Protein AF-W0DZG9-F1 (afdb_monomer_lite)

Structure (mmCIF, N/CA/C/O backbone):
data_AF-W0DZG9-F1
#
_entry.id   AF-W0DZG9-F1
#
loop_
_atom_site.group_PDB
_atom_site.id
_atom_site.type_symbol
_atom_site.label_atom_id
_atom_site.label_alt_id
_atom_site.label_comp_id
_atom_site.label_asym_id
_atom_site.label_entity_id
_atom_site.label_seq_id
_atom_site.pdbx_PDB_ins_code
_atom_site.Cartn_x
_atom_site.Cartn_y
_atom_site.Cartn_z
_atom_site.occupancy
_atom_site.B_iso_or_eq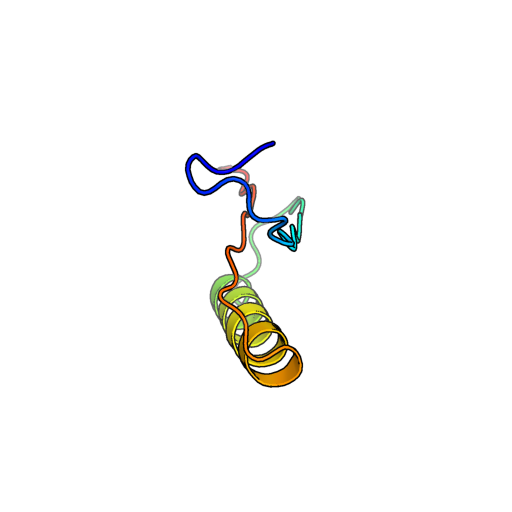uiv
_atom_site.auth_seq_id
_atom_site.auth_comp_id
_atom_site.auth_asym_id
_atom_site.auth_atom_id
_atom_site.pdbx_PDB_model_num
ATOM 1 N N . MET A 1 1 ? 21.340 3.798 -3.321 1.00 51.84 1 MET A N 1
ATOM 2 C CA . MET A 1 1 ? 21.161 2.370 -2.994 1.00 51.84 1 MET A CA 1
ATOM 3 C C . MET A 1 1 ? 21.318 1.621 -4.304 1.00 51.84 1 MET A C 1
ATOM 5 O O . MET A 1 1 ? 20.439 1.720 -5.146 1.00 51.84 1 MET A O 1
ATOM 9 N N . THR A 1 2 ? 22.495 1.050 -4.550 1.00 43.06 2 THR A N 1
ATOM 10 C CA . THR A 1 2 ? 22.807 0.369 -5.815 1.00 43.06 2 THR A CA 1
ATOM 11 C C . THR A 1 2 ? 22.444 -1.094 -5.640 1.00 43.06 2 THR A C 1
ATOM 13 O O . THR A 1 2 ? 22.916 -1.731 -4.699 1.00 43.06 2 THR A O 1
ATOM 16 N N . PHE A 1 3 ? 21.564 -1.603 -6.492 1.00 59.25 3 PHE A N 1
ATOM 17 C CA . PHE A 1 3 ? 21.236 -3.020 -6.512 1.00 59.25 3 PHE A CA 1
ATOM 18 C C . PHE A 1 3 ? 22.450 -3.785 -7.060 1.00 59.25 3 PHE A C 1
ATOM 20 O O . PHE A 1 3 ? 23.235 -3.241 -7.839 1.00 59.25 3 PHE A O 1
ATOM 27 N N . LEU A 1 4 ? 22.655 -5.028 -6.609 1.00 73.38 4 LEU A N 1
ATOM 28 C CA . LEU A 1 4 ? 23.827 -5.850 -6.967 1.00 73.38 4 LEU A CA 1
ATOM 29 C C . LEU A 1 4 ? 23.952 -6.108 -8.484 1.00 73.38 4 LEU A C 1
ATOM 31 O O . LEU A 1 4 ? 24.993 -6.563 -8.945 1.00 73.38 4 LEU A O 1
ATOM 35 N N . ASP A 1 5 ? 22.906 -5.801 -9.250 1.00 79.25 5 ASP A N 1
ATOM 36 C CA . ASP A 1 5 ? 22.822 -5.917 -10.706 1.00 79.25 5 ASP A CA 1
ATOM 37 C C . ASP A 1 5 ? 23.324 -4.669 -11.467 1.00 79.25 5 ASP A C 1
ATOM 39 O O . ASP A 1 5 ? 23.341 -4.670 -12.697 1.00 79.25 5 ASP A O 1
ATOM 43 N N . GLY A 1 6 ? 23.726 -3.600 -10.766 1.00 74.00 6 GLY A N 1
ATOM 44 C CA . GLY A 1 6 ? 24.173 -2.343 -11.377 1.00 74.00 6 GLY A CA 1
ATOM 45 C C . GLY A 1 6 ? 23.055 -1.536 -12.047 1.00 74.00 6 GLY A C 1
ATOM 46 O O . GLY A 1 6 ? 23.333 -0.506 -12.666 1.00 74.00 6 GLY A O 1
ATOM 47 N N . GLN A 1 7 ? 21.794 -1.965 -11.924 1.00 71.69 7 GLN A N 1
ATOM 48 C CA . GLN A 1 7 ? 20.656 -1.271 -12.510 1.00 71.69 7 GLN A CA 1
ATOM 49 C C . GLN A 1 7 ? 20.103 -0.207 -11.560 1.00 71.69 7 GLN A C 1
ATOM 51 O O . GLN A 1 7 ? 20.121 -0.330 -10.333 1.00 71.69 7 GLN A O 1
ATOM 56 N N . SER A 1 8 ? 19.594 0.876 -12.146 1.00 65.88 8 SER A N 1
ATOM 57 C CA . SER A 1 8 ? 18.879 1.910 -11.401 1.00 65.88 8 SER A CA 1
ATOM 58 C C . SER A 1 8 ? 17.428 1.482 -11.215 1.00 65.88 8 SER A C 1
ATOM 60 O O . SER A 1 8 ? 16.656 1.453 -12.173 1.00 65.88 8 SER A O 1
ATOM 62 N N . HIS A 1 9 ? 17.053 1.167 -9.977 1.00 71.25 9 HIS A N 1
ATOM 63 C CA . HIS A 1 9 ? 15.670 0.870 -9.608 1.00 71.25 9 HIS A CA 1
ATOM 64 C C . HIS A 1 9 ? 15.043 2.067 -8.897 1.00 71.25 9 HIS A C 1
ATOM 66 O O . HIS A 1 9 ? 15.697 2.778 -8.133 1.00 71.25 9 HIS A O 1
ATOM 72 N N . TRP A 1 10 ? 13.750 2.265 -9.134 1.00 70.62 10 TRP A N 1
ATOM 73 C CA . TRP A 1 10 ? 12.960 3.306 -8.489 1.00 70.62 10 TRP A CA 1
ATOM 74 C C . TRP A 1 10 ? 12.181 2.693 -7.331 1.00 70.62 10 TRP A C 1
ATOM 76 O O . TRP A 1 10 ? 11.390 1.776 -7.538 1.00 70.62 10 TRP A O 1
ATOM 86 N N . VAL A 1 11 ? 12.389 3.211 -6.121 1.00 70.56 11 VAL A N 1
ATOM 87 C CA . VAL A 1 11 ? 11.607 2.829 -4.940 1.00 70.56 11 VAL A CA 1
ATOM 88 C C . VAL A 1 11 ? 10.617 3.947 -4.654 1.00 70.56 11 VAL A C 1
ATOM 90 O O . VAL A 1 11 ? 11.015 5.075 -4.364 1.00 70.56 11 VAL A O 1
ATOM 93 N N . LEU A 1 12 ? 9.324 3.641 -4.739 1.00 71.75 12 LEU A N 1
ATOM 94 C CA . LEU A 1 12 ? 8.279 4.547 -4.280 1.00 71.75 12 LEU A CA 1
ATOM 95 C C . LEU A 1 12 ? 7.995 4.250 -2.807 1.00 71.75 12 LEU A C 1
ATOM 97 O O . LEU A 1 12 ? 7.539 3.157 -2.480 1.00 71.75 12 LEU A O 1
ATOM 101 N N . ILE A 1 13 ? 8.249 5.223 -1.935 1.00 71.06 13 ILE A N 1
ATOM 102 C CA . ILE A 1 13 ? 7.954 5.116 -0.505 1.00 71.06 13 ILE A CA 1
ATOM 103 C C . ILE A 1 13 ? 6.762 6.020 -0.202 1.00 71.06 13 ILE A C 1
ATOM 105 O O . ILE A 1 13 ? 6.835 7.235 -0.375 1.00 71.06 13 ILE A O 1
ATOM 109 N N . HIS A 1 14 ? 5.665 5.421 0.250 1.00 73.31 14 HIS A N 1
ATOM 110 C CA . HIS A 1 14 ? 4.548 6.143 0.848 1.00 73.31 14 HIS A CA 1
ATOM 111 C C . HIS A 1 14 ? 4.642 5.975 2.364 1.00 73.31 14 HIS A C 1
ATOM 113 O O . HIS A 1 14 ? 4.645 4.840 2.840 1.00 73.31 14 HIS A O 1
ATOM 119 N N . VAL A 1 15 ? 4.767 7.085 3.095 1.00 72.38 15 VAL A N 1
ATOM 120 C CA . VAL A 1 15 ? 4.831 7.107 4.562 1.00 72.38 15 VAL A CA 1
ATOM 121 C C . VAL A 1 15 ? 3.581 7.794 5.081 1.00 72.38 15 VAL A C 1
ATOM 123 O O . VAL A 1 15 ? 3.302 8.934 4.711 1.00 72.38 15 VAL A O 1
ATOM 126 N N . GLU A 1 16 ? 2.864 7.108 5.960 1.00 74.19 16 GLU A N 1
ATOM 127 C CA . GLU A 1 16 ? 1.696 7.637 6.651 1.00 74.19 16 GLU A CA 1
ATOM 128 C C . GLU A 1 16 ? 1.927 7.517 8.162 1.00 74.19 16 GLU A C 1
ATOM 130 O O . GLU A 1 16 ? 2.365 6.472 8.652 1.00 74.19 16 GLU A O 1
ATOM 135 N N . VAL A 1 17 ? 1.685 8.612 8.886 1.00 73.88 17 VAL A N 1
ATOM 136 C CA . VAL A 1 17 ? 1.779 8.675 10.349 1.00 73.88 17 VAL A CA 1
ATOM 137 C C . VAL A 1 17 ? 0.365 8.847 10.880 1.00 73.88 17 VAL A C 1
ATOM 139 O O . VAL A 1 17 ? -0.223 9.917 10.725 1.00 73.88 17 VAL A O 1
ATOM 142 N N . GLN A 1 18 ? -0.182 7.795 11.486 1.00 71.44 18 GLN A N 1
ATOM 143 C CA . GLN A 1 18 ? -1.496 7.854 12.121 1.00 71.44 18 GLN A CA 1
ATOM 144 C C . GLN A 1 18 ? -1.395 8.202 13.606 1.00 71.44 18 GLN A C 1
ATOM 146 O O . GLN A 1 18 ? -0.563 7.659 14.333 1.00 71.44 18 GLN A O 1
ATOM 151 N N . GLY A 1 19 ? -2.269 9.112 14.045 1.00 75.88 19 GLY A N 1
ATOM 152 C CA . GLY A 1 19 ? -2.410 9.500 15.448 1.00 75.88 19 GLY A CA 1
ATOM 153 C C . GLY A 1 19 ? -3.324 8.562 16.236 1.00 75.88 19 GLY A C 1
ATOM 154 O O . GLY A 1 19 ? -2.920 8.074 17.286 1.00 75.88 19 GLY A O 1
ATOM 155 N N . GLU A 1 20 ? -4.517 8.288 15.706 1.00 77.69 20 GLU A N 1
ATOM 156 C CA . GLU A 1 20 ? -5.537 7.444 16.338 1.00 77.69 20 GLU A CA 1
ATOM 157 C C . GLU A 1 20 ? -5.894 6.243 15.451 1.00 77.69 20 GLU A C 1
ATOM 159 O O . GLU A 1 20 ? -5.787 6.349 14.224 1.00 77.69 20 GLU A O 1
ATOM 164 N N . PRO A 1 21 ? -6.340 5.111 16.032 1.00 77.44 21 PRO A N 1
ATOM 165 C CA . PRO A 1 21 ? -6.817 3.971 15.262 1.00 77.44 21 PRO A CA 1
ATOM 166 C C . PRO A 1 21 ? -8.029 4.353 14.405 1.00 77.44 21 PRO A C 1
ATOM 168 O O . PRO A 1 21 ? -9.069 4.760 14.921 1.00 77.44 21 PRO A O 1
ATOM 171 N N . GLU A 1 22 ? -7.918 4.175 13.090 1.00 84.25 22 GLU A N 1
ATOM 172 C CA . GLU A 1 22 ? -9.053 4.303 12.172 1.00 84.25 22 GLU A CA 1
ATOM 173 C C . GLU A 1 22 ? -9.537 2.914 11.744 1.00 84.25 22 GLU A C 1
ATOM 175 O O . GLU A 1 22 ? -8.748 2.071 11.315 1.00 84.25 22 GLU A O 1
ATOM 180 N N . VAL A 1 23 ? -10.849 2.682 11.824 1.00 85.25 23 VAL A N 1
ATOM 181 C CA . VAL A 1 23 ? -11.468 1.369 11.555 1.00 85.25 23 VAL A CA 1
ATOM 182 C C . VAL A 1 23 ? -11.233 0.906 10.111 1.00 85.25 23 VAL A C 1
ATOM 184 O O . VAL A 1 23 ? -10.974 -0.270 9.863 1.00 85.25 23 VAL A O 1
ATOM 187 N N . ASP A 1 24 ? -11.220 1.851 9.169 1.00 88.62 24 ASP A N 1
ATOM 188 C CA . ASP A 1 24 ? -11.086 1.581 7.731 1.00 88.62 24 ASP A CA 1
ATOM 189 C C . ASP A 1 24 ? -9.629 1.646 7.244 1.00 88.62 24 ASP A C 1
ATOM 191 O O . ASP A 1 24 ? -9.350 1.631 6.040 1.00 88.62 24 ASP A O 1
ATOM 195 N N . PHE A 1 25 ? -8.672 1.745 8.171 1.00 84.31 25 PHE A N 1
ATOM 196 C CA . PHE A 1 25 ? -7.274 1.989 7.840 1.00 84.31 25 PHE A CA 1
ATOM 197 C C . PHE A 1 25 ? -6.680 0.896 6.941 1.00 84.31 25 PHE A C 1
ATOM 199 O O . PHE A 1 25 ? -6.111 1.187 5.885 1.00 84.31 25 PHE A O 1
ATOM 206 N N . ALA A 1 26 ? -6.861 -0.373 7.319 1.00 83.75 26 ALA A N 1
ATOM 207 C CA . ALA A 1 26 ? -6.346 -1.504 6.551 1.00 83.75 26 ALA A CA 1
ATOM 208 C C . ALA A 1 26 ? -6.924 -1.540 5.123 1.00 83.75 26 ALA A C 1
ATOM 210 O O . ALA A 1 26 ? -6.198 -1.798 4.159 1.00 83.75 26 ALA A O 1
ATOM 211 N N . GLU A 1 27 ? -8.211 -1.216 4.971 1.00 89.19 27 GLU A N 1
ATOM 212 C CA . GLU A 1 27 ? -8.873 -1.153 3.667 1.00 89.19 27 GLU A CA 1
ATOM 213 C C . GLU A 1 27 ? -8.305 -0.020 2.797 1.00 89.19 27 GLU A C 1
ATOM 215 O O . GLU A 1 27 ? -8.038 -0.208 1.604 1.00 89.19 27 GLU A O 1
ATOM 220 N N . ARG A 1 28 ? -8.062 1.153 3.391 1.00 89.38 28 ARG A N 1
ATOM 221 C CA . ARG A 1 28 ? -7.416 2.289 2.718 1.00 89.38 28 ARG A CA 1
ATOM 222 C C . ARG A 1 28 ? -6.021 1.934 2.216 1.00 89.38 28 ARG A C 1
ATOM 224 O O . ARG A 1 28 ? -5.722 2.167 1.042 1.00 89.38 28 ARG A O 1
ATOM 231 N N . MET A 1 29 ? -5.201 1.312 3.063 1.00 86.81 29 MET A N 1
ATOM 232 C CA . MET A 1 29 ? -3.849 0.895 2.687 1.00 86.81 29 MET A CA 1
ATOM 233 C C . MET A 1 29 ? -3.861 -0.123 1.543 1.00 86.81 29 MET A C 1
ATOM 235 O O . MET A 1 29 ? -3.063 -0.013 0.608 1.00 86.81 29 MET A O 1
ATOM 239 N N . PHE A 1 30 ? -4.809 -1.066 1.556 1.00 87.56 30 PHE A N 1
ATOM 240 C CA . PHE A 1 30 ? -4.994 -2.017 0.461 1.00 87.56 30 PHE A CA 1
ATOM 241 C C . PHE A 1 30 ? -5.367 -1.316 -0.856 1.00 87.56 30 PHE A C 1
ATOM 243 O O . PHE A 1 30 ? -4.756 -1.569 -1.900 1.00 87.56 30 PHE A O 1
ATOM 250 N N . LYS A 1 31 ? -6.318 -0.372 -0.812 1.00 90.75 31 LYS A N 1
ATOM 251 C CA . LYS A 1 31 ? -6.715 0.435 -1.979 1.00 90.75 31 LYS A CA 1
ATOM 252 C C . LYS A 1 31 ? -5.537 1.224 -2.552 1.00 90.75 31 LYS A C 1
ATOM 254 O O . LYS A 1 31 ? -5.388 1.287 -3.775 1.00 90.75 31 LYS A O 1
ATOM 259 N N . TYR A 1 32 ? -4.689 1.809 -1.707 1.00 88.38 32 TYR A N 1
ATOM 260 C CA . TYR A 1 32 ? -3.488 2.515 -2.159 1.00 88.38 32 TYR A CA 1
ATOM 261 C C . TYR A 1 32 ? -2.487 1.578 -2.826 1.00 88.38 32 TYR A C 1
ATOM 263 O O . TYR A 1 32 ? -2.019 1.896 -3.921 1.00 88.38 32 TYR A O 1
ATOM 271 N N . ASN A 1 33 ? -2.227 0.403 -2.241 1.00 86.88 33 ASN A N 1
ATOM 272 C CA . ASN A 1 33 ? -1.306 -0.575 -2.825 1.00 86.88 33 ASN A CA 1
ATOM 273 C C . ASN A 1 33 ? -1.728 -0.934 -4.249 1.00 86.88 33 ASN A C 1
ATOM 275 O O . ASN A 1 33 ? -0.952 -0.788 -5.197 1.00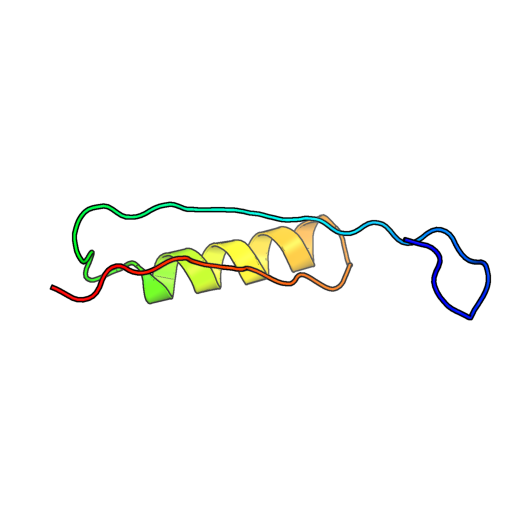 86.88 33 ASN A O 1
ATOM 279 N N . TYR A 1 34 ? -2.999 -1.309 -4.398 1.00 88.69 34 TYR A N 1
ATOM 280 C CA . TYR A 1 34 ? -3.560 -1.717 -5.674 1.00 88.69 34 TYR A CA 1
ATOM 281 C C . TYR A 1 34 ? -3.505 -0.594 -6.718 1.00 88.69 34 TYR A C 1
ATOM 283 O O . TYR A 1 34 ? -3.043 -0.809 -7.839 1.00 88.69 34 TYR A O 1
ATOM 291 N N . ARG A 1 35 ? -3.929 0.627 -6.360 1.00 89.94 35 ARG A N 1
ATOM 292 C CA . ARG A 1 35 ? -3.966 1.761 -7.301 1.00 89.94 35 ARG A CA 1
ATOM 293 C C . ARG A 1 35 ? -2.575 2.163 -7.774 1.00 89.94 35 ARG A C 1
ATOM 295 O O . ARG A 1 35 ? -2.408 2.443 -8.958 1.00 89.94 35 ARG A O 1
ATOM 302 N N . ILE A 1 36 ? -1.589 2.192 -6.880 1.00 87.38 36 ILE A N 1
ATOM 303 C CA . ILE A 1 36 ? -0.213 2.563 -7.226 1.00 87.38 36 ILE A CA 1
ATOM 304 C C . ILE A 1 36 ? 0.408 1.480 -8.109 1.00 87.38 36 ILE A C 1
ATOM 306 O O . ILE A 1 36 ? 0.937 1.797 -9.175 1.00 87.38 36 ILE A O 1
ATOM 310 N N . ARG A 1 37 ? 0.278 0.206 -7.722 1.00 86.75 37 ARG A N 1
ATOM 311 C CA . ARG A 1 37 ? 0.790 -0.915 -8.518 1.00 86.75 37 ARG A CA 1
ATOM 312 C C . ARG A 1 37 ? 0.204 -0.900 -9.926 1.00 86.75 37 ARG A C 1
ATOM 314 O O . ARG A 1 37 ? 0.949 -0.986 -10.898 1.00 86.75 37 ARG A O 1
ATOM 321 N N . ASN A 1 38 ? -1.114 -0.730 -10.038 1.00 89.75 38 ASN A N 1
ATOM 322 C CA . ASN A 1 38 ? -1.800 -0.690 -11.326 1.00 89.75 38 ASN A CA 1
ATOM 323 C C . ASN A 1 38 ? -1.394 0.529 -12.170 1.00 89.75 38 ASN A C 1
ATOM 325 O O . ASN A 1 38 ? -1.203 0.408 -13.374 1.00 89.75 38 ASN A O 1
ATOM 329 N N . LYS A 1 39 ? -1.225 1.705 -11.551 1.00 89.88 39 LYS A N 1
ATOM 330 C CA . LYS A 1 39 ? -0.869 2.942 -12.263 1.00 89.88 39 LYS A CA 1
ATOM 331 C C . LYS A 1 39 ? 0.547 2.915 -12.840 1.00 89.88 39 LYS A C 1
ATOM 333 O O . LYS A 1 39 ? 0.763 3.469 -13.912 1.00 89.88 39 LYS A O 1
ATOM 338 N N . TYR A 1 40 ? 1.501 2.324 -12.124 1.00 85.88 40 TYR A N 1
ATOM 339 C CA . TYR A 1 40 ? 2.915 2.370 -12.508 1.00 85.88 40 TYR A CA 1
ATOM 340 C C . TYR A 1 40 ? 3.441 1.057 -13.096 1.00 85.88 40 TYR A C 1
ATOM 342 O O . TYR A 1 40 ? 4.540 1.057 -13.643 1.00 85.88 40 TYR A O 1
ATOM 350 N N . ALA A 1 41 ? 2.680 -0.041 -13.015 1.00 85.69 41 ALA A N 1
ATOM 351 C CA . ALA A 1 41 ? 3.106 -1.378 -13.437 1.00 85.69 41 ALA A CA 1
ATOM 352 C C . ALA A 1 41 ? 4.462 -1.790 -12.824 1.00 85.69 41 ALA A C 1
ATOM 354 O O . ALA A 1 41 ? 5.322 -2.375 -13.484 1.00 85.69 41 ALA A O 1
ATOM 355 N N . LYS A 1 42 ? 4.661 -1.442 -11.548 1.00 80.06 42 LYS A N 1
ATOM 356 C CA . LYS A 1 42 ? 5.854 -1.751 -10.748 1.00 80.06 42 LYS A CA 1
ATOM 357 C C . LYS A 1 42 ? 5.442 -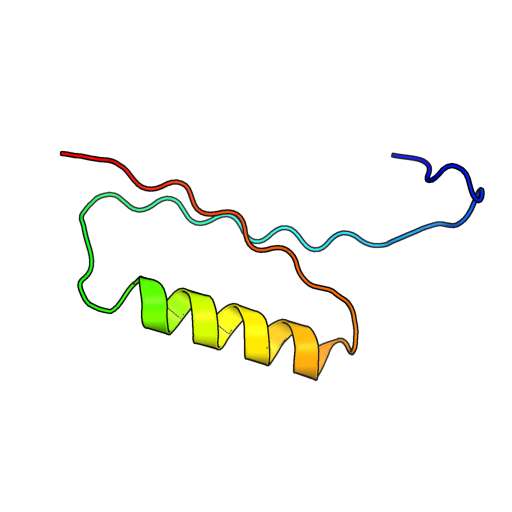2.346 -9.412 1.00 80.06 42 LYS A C 1
ATOM 359 O O . LYS A 1 42 ? 4.331 -2.095 -8.943 1.00 80.06 42 LYS A O 1
ATOM 364 N N . ASP A 1 43 ? 6.348 -3.100 -8.803 1.00 78.12 43 ASP A N 1
ATOM 365 C CA . ASP A 1 43 ? 6.162 -3.586 -7.441 1.00 78.12 43 ASP A CA 1
ATOM 366 C C . ASP A 1 43 ? 6.175 -2.417 -6.452 1.00 78.12 43 ASP A C 1
ATOM 368 O O . ASP A 1 43 ? 6.938 -1.460 -6.594 1.00 78.12 43 ASP A O 1
ATOM 372 N N . VAL A 1 44 ? 5.279 -2.482 -5.466 1.00 78.50 44 VAL A N 1
ATOM 373 C CA . VAL A 1 44 ? 5.055 -1.411 -4.491 1.00 78.50 44 VAL A CA 1
ATOM 374 C C . VAL A 1 44 ? 5.136 -1.993 -3.095 1.00 78.50 44 VAL A C 1
ATOM 376 O O . VAL A 1 44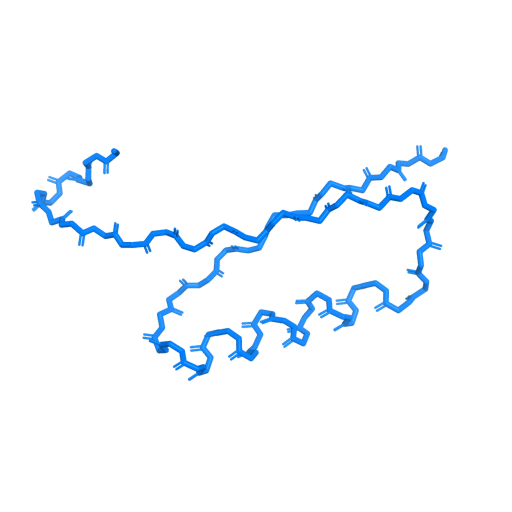 ? 4.394 -2.916 -2.754 1.00 78.50 44 VAL A O 1
ATOM 379 N N . ILE A 1 45 ? 5.989 -1.393 -2.274 1.00 78.81 45 ILE A N 1
ATOM 380 C CA . ILE A 1 45 ? 6.046 -1.642 -0.838 1.00 78.81 45 ILE A CA 1
ATOM 381 C C . ILE A 1 45 ? 5.411 -0.435 -0.150 1.00 78.81 45 ILE A C 1
ATOM 383 O O . ILE A 1 45 ? 5.804 0.704 -0.396 1.00 78.81 45 ILE A O 1
ATOM 387 N N . LEU A 1 46 ? 4.415 -0.681 0.699 1.00 78.44 46 LEU A N 1
ATOM 388 C CA . LEU A 1 46 ? 3.842 0.337 1.576 1.00 78.44 46 LEU A CA 1
ATOM 389 C C . LEU A 1 46 ? 4.332 0.079 2.993 1.00 78.44 46 LEU A C 1
ATOM 391 O O . LEU A 1 46 ? 4.236 -1.047 3.478 1.00 78.44 46 LEU A O 1
ATOM 395 N N . VAL A 1 47 ? 4.842 1.121 3.641 1.00 79.50 47 VAL A N 1
ATOM 396 C CA . VAL A 1 47 ? 5.264 1.068 5.039 1.00 79.50 47 VAL A CA 1
ATOM 397 C C . VAL A 1 47 ? 4.361 1.996 5.827 1.00 79.50 47 VAL A C 1
ATOM 399 O O . VAL A 1 47 ? 4.189 3.160 5.477 1.00 79.50 47 VAL A O 1
ATOM 402 N N . VAL A 1 48 ? 3.787 1.466 6.897 1.00 75.44 48 VAL A N 1
ATOM 403 C CA . VAL A 1 48 ? 2.900 2.208 7.784 1.00 75.44 48 VAL A CA 1
ATOM 404 C C . VAL A 1 48 ? 3.462 2.148 9.190 1.00 75.44 48 VAL A C 1
ATOM 406 O O . VAL A 1 48 ? 3.785 1.066 9.679 1.00 75.44 48 VAL A O 1
ATOM 409 N N . ALA A 1 49 ? 3.506 3.300 9.854 1.00 76.31 49 ALA A N 1
ATOM 410 C CA . ALA A 1 49 ? 3.703 3.371 11.291 1.00 76.31 49 ALA A CA 1
ATOM 411 C C . ALA A 1 49 ? 2.339 3.458 11.990 1.00 76.31 49 ALA A C 1
ATOM 413 O O . ALA A 1 49 ? 1.626 4.453 11.860 1.00 76.31 49 ALA A O 1
ATOM 414 N N . LEU A 1 50 ? 1.986 2.403 12.724 1.00 74.25 50 LEU A N 1
ATOM 415 C CA . LEU A 1 50 ? 0.821 2.375 13.605 1.00 74.25 50 LEU A CA 1
ATOM 416 C C . LEU A 1 50 ? 1.269 2.640 15.041 1.00 74.25 50 LEU A C 1
ATOM 418 O O . LEU A 1 50 ? 2.266 2.078 15.497 1.00 74.25 50 LEU A O 1
ATOM 422 N N . ARG A 1 51 ? 0.515 3.464 15.767 1.00 69.38 51 ARG A N 1
ATOM 423 C CA . ARG A 1 51 ? 0.684 3.627 17.211 1.00 69.38 51 ARG A CA 1
ATOM 424 C C . ARG A 1 51 ? -0.252 2.653 17.924 1.00 69.38 51 ARG A C 1
ATOM 426 O O . ARG A 1 51 ? -1.461 2.730 17.734 1.00 69.38 51 ARG A O 1
ATOM 433 N N . SER A 1 52 ? 0.290 1.750 18.742 1.00 61.03 52 SER A N 1
ATOM 434 C CA . SER A 1 52 ? -0.531 1.027 19.717 1.00 61.03 52 SER A CA 1
ATOM 435 C C . SER A 1 52 ? -0.829 1.974 20.879 1.00 61.03 52 SER A C 1
ATOM 437 O O . SER A 1 52 ? 0.111 2.535 21.452 1.00 61.03 52 SER A O 1
ATOM 439 N N . GL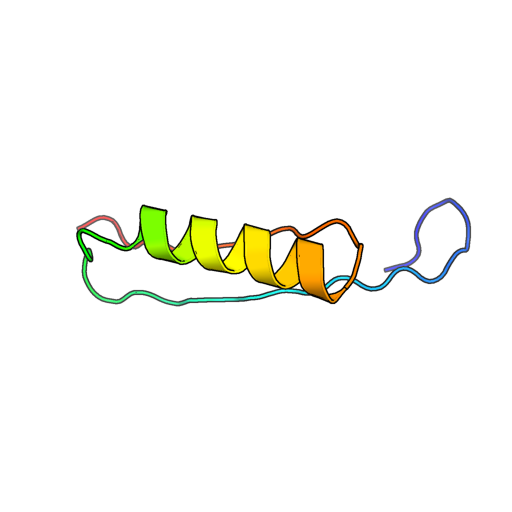N A 1 53 ? -2.108 2.191 21.183 1.00 59.44 53 GLN A N 1
ATOM 440 C CA . GLN A 1 53 ? -2.502 2.731 22.487 1.00 59.44 53 GLN A CA 1
ATOM 441 C C . GLN A 1 53 ? -2.149 1.727 23.588 1.00 59.44 53 GLN A C 1
ATOM 443 O O . GLN A 1 53 ? -2.229 0.507 23.309 1.00 59.44 53 GLN A O 1
#

Radius of gyration: 14.16 Å; chains: 1; bounding box: 36×15×36 Å

Organism: NCBI:txid717772

pLDDT: mean 77.51, std 10.15, range [43.06, 90.75]

Secondary structure (DSSP, 8-state):
---TT---PPPP-EEEE-SS--TTHHHHHHHHHHHHHHHHTS---EEEEPPP-

Foldseek 3Di:
DADPVRDDDDADEDEDEDDDDDPCVVVVVVVVQVVVCVVPVDHHDYDYDDDDD

Sequence (53 aa):
MTFLDGQSHWVLIHVEVQGEPEV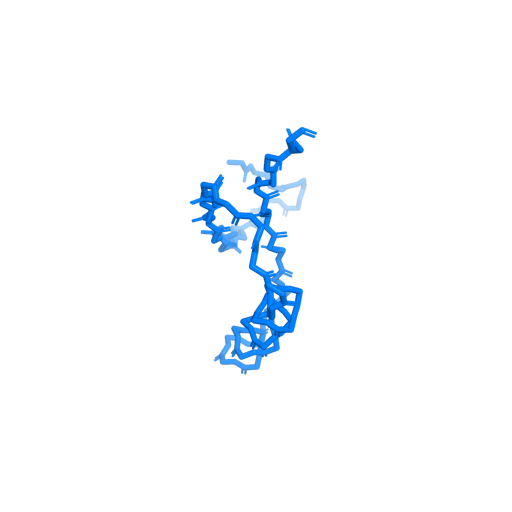DFAERMFKYNYRIRNKYAKDVILVVALRSQ